Protein 4GT8 (pdb70)

Nearest PDB structures (foldseek):
  4gt8-assembly1_A  TM=1.008E+00  e=1.513E-29  Staphylococcus aureus subsp. aureus Mu50
  3ehg-assembly1_A  TM=8.336E-01  e=9.560E-10  Bacillus subtilis
  5iuj-assembly2_E  TM=8.731E-01  e=3.919E-09  Bacillus subtilis subsp. subtilis str. 168
  3gig-assembly1_B  TM=8.385E-01  e=4.178E-09  Bacillus subtilis
  7ssj-assembly1_A-2  TM=7.455E-01  e=7.397E-10  Bacillus subtilis subsp. subtilis str. 168

Secondary structure (DSSP, 8-state):
----TTS-HHHHHHHHHHHHHTT-SSEEEEEE---PPPHHHHHHHHHHHHHHHHHIIIII--SEEEEEEEE-SSEEEEEEEE-S----HHHHGGG-HHHHHHHHHHHHTT-EEEEEEETTTEEEEEEEEE---

Structure (mmCIF, N/CA/C/O backbone):
data_4GT8
#
_entry.id   4GT8
#
_cell.length_a   31.192
_cell.length_b   47.233
_cell.length_c   89.398
_cell.angle_alpha   90.000
_cell.angle_beta   90.000
_cell.angle_gamma   90.000
#
_symmetry.space_group_name_H-M   'P 21 21 21'
#
loop_
_entity.id
_entity.type
_entity.pdbx_description
1 polymer 'Sensor protein vraS'
2 non-polymer "ADENOSINE-5'-DIPHOSPHATE"
3 non-polymer 'MAGNESIUM ION'
4 water water
#
loop_
_atom_site.group_PDB
_atom_site.id
_atom_site.type_symbol
_atom_site.label_atom_id
_atom_site.label_alt_id
_atom_site.label_comp_id
_atom_site.label_asym_id
_atom_site.label_entity_id
_atom_site.label_seq_id
_atom_site.pdbx_PDB_ins_code
_atom_site.Cartn_x
_atom_site.Cartn_y
_atom_site.Cartn_z
_atom_site.occupancy
_atom_site.B_iso_or_equiv
_atom_site.auth_seq_id
_atom_site.auth_comp_id
_atom_site.auth_asym_id
_atom_site.auth_atom_id
_atom_site.pdbx_PDB_model_num
ATOM 1 N N . GLY A 1 1 ? 24.849 34.210 46.924 1.00 36.99 209 GLY A N 1
ATOM 2 C CA . GLY A 1 1 ? 24.335 33.294 47.925 1.00 39.79 209 GLY A CA 1
ATOM 3 C C . GLY A 1 1 ? 24.838 33.593 49.326 1.00 34.73 209 GLY A C 1
ATOM 4 O O . GLY A 1 1 ? 26.039 33.743 49.554 1.00 32.60 209 GLY A O 1
ATOM 5 N N . ALA A 1 2 ? 23.909 33.675 50.272 1.00 35.41 210 ALA A N 1
ATOM 6 C CA . ALA A 1 2 ? 24.253 33.848 51.674 1.00 31.92 210 ALA A CA 1
ATOM 7 C C . ALA A 1 2 ? 25.059 32.659 52.168 1.00 36.16 210 ALA A C 1
ATOM 8 O O . ALA A 1 2 ? 24.944 31.548 51.637 1.00 30.90 210 ALA A O 1
ATOM 10 N N . MET A 1 3 ? 25.856 32.894 53.203 1.00 36.24 211 MET A N 1
ATOM 11 C CA . MET A 1 3 ? 26.628 31.833 53.832 1.00 38.54 211 MET A CA 1
ATOM 12 C C . MET A 1 3 ? 26.234 31.699 55.301 1.00 33.82 211 MET A C 1
ATOM 13 O O . MET A 1 3 ? 25.942 32.690 55.968 1.00 37.91 211 MET A O 1
ATOM 18 N N . LEU A 1 4 ? 26.201 30.463 55.790 1.00 32.08 212 LEU A N 1
ATOM 19 C CA . LEU A 1 4 ? 25.741 30.180 57.149 1.00 35.35 212 LEU A CA 1
ATOM 20 C C . LEU A 1 4 ? 26.686 30.700 58.224 1.00 40.45 212 LEU A C 1
ATOM 21 O O . LEU A 1 4 ? 26.246 31.219 59.253 1.00 37.48 212 LEU A O 1
ATOM 26 N N . LYS A 1 5 ? 27.982 30.527 57.979 1.00 42.54 213 LYS A N 1
ATOM 27 C CA . LYS A 1 5 ? 29.022 30.804 58.970 1.00 47.84 213 LYS A CA 1
ATOM 28 C C . LYS A 1 5 ? 28.749 30.129 60.316 1.00 41.50 213 LYS A C 1
ATOM 29 O O . LYS A 1 5 ? 28.872 28.912 60.451 1.00 45.70 213 LYS A O 1
ATOM 35 N N . ASP A 1 6 ? 28.359 30.933 61.298 1.00 41.71 214 ASP A N 1
ATOM 36 C CA . ASP A 1 6 ? 28.152 30.465 62.663 1.00 46.30 214 ASP A CA 1
ATOM 37 C C . ASP A 1 6 ? 26.777 29.825 62.896 1.00 43.87 214 ASP A C 1
ATOM 38 O O . ASP A 1 6 ? 26.579 29.112 63.880 1.00 46.24 214 ASP A O 1
ATOM 43 N N . LYS A 1 7 ? 25.835 30.076 61.991 1.00 39.17 215 LYS A N 1
ATOM 44 C CA . LYS A 1 7 ? 24.441 29.686 62.211 1.00 34.76 215 LYS A CA 1
ATOM 45 C C . LYS A 1 7 ? 24.107 28.240 61.860 1.00 29.53 215 LYS A C 1
ATOM 46 O O . LYS A 1 7 ? 24.750 27.620 61.011 1.00 31.18 215 LYS A O 1
ATOM 52 N N . SER A 1 8 ? 23.085 27.715 62.521 1.00 30.88 216 SER A N 1
ATOM 53 C CA . SER A 1 8 ? 22.545 26.419 62.156 1.00 32.21 216 SER A CA 1
ATOM 54 C C . SER A 1 8 ? 21.794 26.562 60.838 1.00 29.07 2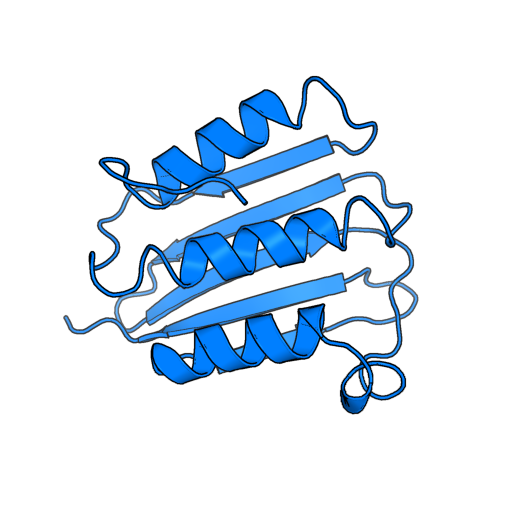16 SER A C 1
ATOM 55 O O . SER A 1 8 ? 21.462 27.668 60.422 1.00 25.39 216 SER A O 1
ATOM 58 N N . LEU A 1 9 ? 21.540 25.440 60.178 1.00 26.23 217 LEU A N 1
ATOM 59 C CA . LEU A 1 9 ? 20.797 25.445 58.928 1.00 24.65 217 LEU A CA 1
ATOM 60 C C . LEU A 1 9 ? 19.441 26.110 59.100 1.00 26.73 217 LEU A C 1
ATOM 61 O O . LEU A 1 9 ? 19.041 26.938 58.280 1.00 22.62 217 LEU A O 1
ATOM 66 N N . GLY A 1 10 ? 18.734 25.733 60.165 1.00 24.99 218 GLY A N 1
ATOM 67 C CA . GLY A 1 10 ? 17.436 26.307 60.461 1.00 22.58 218 GLY A CA 1
ATOM 68 C C . GLY A 1 10 ? 17.493 27.819 60.611 1.00 26.10 218 GLY A C 1
ATOM 69 O O . GLY A 1 10 ? 16.675 28.535 60.032 1.00 26.22 218 GLY A O 1
ATOM 70 N N . GLU A 1 11 ? 18.466 28.309 61.374 1.00 25.50 219 GLU A N 1
ATOM 71 C CA . GLU A 1 11 ? 18.619 29.751 61.575 1.00 25.65 219 GLU A CA 1
ATOM 72 C C . GLU A 1 11 ? 18.941 30.487 60.281 1.00 27.70 219 GLU A C 1
ATOM 73 O O . GLU A 1 11 ? 18.426 31.584 60.038 1.00 25.40 219 GLU A O 1
ATOM 79 N N . GLY A 1 12 ? 19.786 29.888 59.450 1.00 22.28 220 GLY A N 1
ATOM 80 C CA . GLY A 1 12 ? 20.141 30.491 58.176 1.00 24.09 220 GLY A CA 1
ATOM 81 C C . GLY A 1 12 ? 18.932 30.609 57.259 1.00 24.72 220 GLY A C 1
ATOM 82 O O . GLY A 1 12 ? 18.745 31.627 56.585 1.00 23.49 220 GLY A O 1
ATOM 83 N N . ILE A 1 13 ? 18.109 29.565 57.235 1.00 21.59 221 ILE A N 1
ATOM 84 C CA . ILE A 1 13 ? 16.899 29.558 56.424 1.00 18.95 221 ILE A CA 1
ATOM 85 C C . ILE A 1 13 ? 15.914 30.610 56.925 1.00 22.50 221 ILE A C 1
ATOM 86 O O . ILE A 1 13 ? 15.358 31.385 56.143 1.00 21.30 221 ILE A O 1
ATOM 91 N N . LYS A 1 14 ? 15.699 30.644 58.234 1.00 23.85 222 LYS A N 1
ATOM 92 C CA . LYS A 1 14 ? 14.759 31.604 58.801 1.00 24.13 222 LYS A CA 1
ATOM 93 C C . LYS A 1 14 ? 15.193 33.039 58.532 1.00 24.96 222 LYS A C 1
ATOM 94 O O . LYS A 1 14 ? 14.373 33.876 58.171 1.00 26.55 222 LYS A O 1
ATOM 100 N N . ASP A 1 15 ? 16.482 33.316 58.693 1.00 22.96 223 ASP A N 1
ATOM 101 C CA . ASP A 1 15 ? 16.996 34.658 58.437 1.00 21.40 223 ASP A CA 1
ATOM 102 C C . ASP A 1 15 ? 16.846 35.056 56.974 1.00 25.36 223 ASP A C 1
ATOM 103 O O . ASP A 1 15 ? 16.500 36.202 56.667 1.00 24.60 223 ASP A O 1
ATOM 108 N N . LEU A 1 16 ? 17.104 34.114 56.074 1.00 24.50 224 LEU A N 1
ATOM 109 C CA . LEU A 1 16 ? 16.969 34.386 54.652 1.00 22.37 224 LEU A CA 1
ATOM 110 C C . LEU A 1 16 ? 15.521 34.698 54.304 1.00 22.74 224 LEU A C 1
ATOM 111 O O . LEU A 1 16 ? 15.241 35.644 53.576 1.00 25.14 224 LEU A O 1
ATOM 116 N N . VAL A 1 17 ? 14.608 33.899 54.837 1.00 24.12 225 VAL A N 1
ATOM 117 C CA . VAL A 1 17 ? 13.188 34.106 54.594 1.00 23.87 225 VAL A CA 1
ATOM 118 C C . VAL A 1 17 ? 12.732 35.481 55.090 1.00 26.03 225 VAL A C 1
ATOM 119 O O . VAL A 1 17 ? 11.991 36.178 54.399 1.00 23.28 225 VAL A O 1
ATOM 123 N N . ILE A 1 18 ? 13.190 35.874 56.275 1.00 22.89 226 ILE A N 1
ATOM 124 C CA . ILE A 1 18 ? 12.866 37.195 56.825 1.00 24.53 226 ILE A CA 1
ATOM 125 C C . ILE A 1 18 ? 13.204 38.307 55.841 1.00 23.96 226 ILE A C 1
ATOM 126 O O . ILE A 1 18 ? 12.397 39.214 55.611 1.00 24.00 226 ILE A O 1
ATOM 131 N N . ASP A 1 19 ? 14.391 38.226 55.242 1.00 23.38 227 ASP A N 1
ATOM 132 C CA . ASP A 1 19 ? 14.810 39.223 54.271 1.00 22.18 227 ASP A CA 1
ATOM 133 C C . ASP A 1 19 ? 14.009 39.145 52.980 1.00 23.34 227 ASP A C 1
ATOM 134 O O . ASP A 1 19 ? 13.542 40.165 52.474 1.00 23.76 227 ASP A O 1
ATOM 139 N N . LEU A 1 20 ? 13.839 37.937 52.450 1.00 23.49 228 LEU A N 1
ATOM 140 C CA . LEU A 1 20 ? 13.057 37.758 51.225 1.00 23.05 228 LEU A CA 1
ATOM 141 C C . LEU A 1 20 ? 11.622 38.252 51.317 1.00 25.27 228 LEU A C 1
ATOM 142 O O . LEU A 1 20 ? 11.107 38.851 50.367 1.00 23.36 228 LEU A O 1
ATOM 147 N N . GLN A 1 21 ? 10.974 37.997 52.452 1.00 20.60 229 GLN A N 1
ATOM 148 C CA A GLN A 1 21 ? 9.569 38.351 52.674 0.54 22.89 229 GLN A CA 1
ATOM 149 C CA B GLN A 1 21 ? 9.568 38.338 52.576 0.46 22.92 229 GLN A CA 1
ATOM 150 C C . GLN A 1 21 ? 9.302 39.837 52.485 1.00 24.31 229 GLN A C 1
ATOM 151 O O . GLN A 1 21 ? 8.194 40.246 52.133 1.00 26.56 229 GLN A O 1
ATOM 162 N N . LYS A 1 22 ? 10.317 40.649 52.761 1.00 21.96 230 LYS A N 1
ATOM 163 C CA . LYS A 1 22 ? 10.171 42.094 52.647 1.00 23.13 230 LYS A CA 1
ATOM 164 C C . LYS A 1 22 ? 10.145 42.554 51.195 1.00 22.52 230 LYS A C 1
ATOM 165 O O . LYS A 1 22 ? 9.718 43.672 50.904 1.00 25.20 230 LYS A O 1
ATOM 171 N N . LYS A 1 23 ? 10.591 41.698 50.284 1.00 19.99 231 LYS A N 1
ATOM 172 C CA . LYS A 1 23 ? 10.823 42.116 48.908 1.00 19.88 231 LYS A CA 1
ATOM 173 C C . LYS A 1 23 ? 9.981 41.395 47.863 1.00 22.91 231 LYS A C 1
ATOM 174 O O . LYS A 1 23 ? 9.775 41.911 46.768 1.00 27.92 231 LYS A O 1
ATOM 180 N N . VAL A 1 24 ? 9.500 40.195 48.171 1.00 17.50 232 VAL A N 1
ATOM 181 C CA . VAL A 1 24 ? 8.903 39.378 47.119 1.00 19.23 232 VAL A CA 1
ATOM 182 C C . VAL A 1 24 ? 7.387 39.222 47.250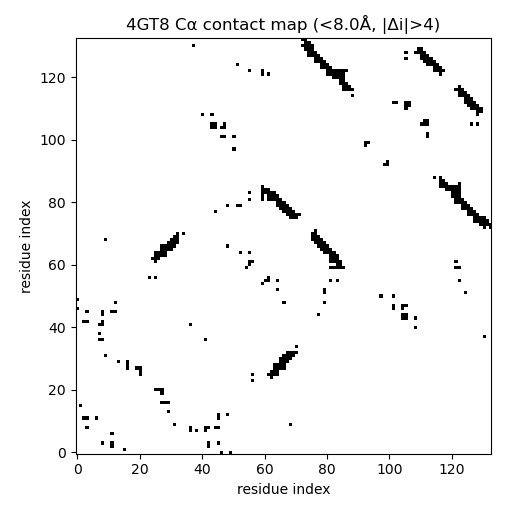 1.00 17.63 232 VAL A C 1
ATOM 183 O O . VAL A 1 24 ? 6.849 39.256 48.361 1.00 19.22 232 VAL A O 1
ATOM 187 N N . PRO A 1 25 ? 6.687 39.061 46.114 1.00 19.96 233 PRO A N 1
ATOM 188 C CA . PRO A 1 25 ? 5.218 38.957 46.107 1.00 20.31 233 PRO A CA 1
ATOM 189 C C . PRO A 1 25 ? 4.673 37.590 46.555 1.00 20.63 233 PRO A C 1
ATOM 190 O O . PRO A 1 25 ? 3.542 37.506 47.018 1.00 23.42 233 PRO A O 1
ATOM 194 N N . MET A 1 26 ? 5.464 36.534 46.435 1.00 22.46 234 MET A N 1
ATOM 195 C CA . MET A 1 26 ? 5.031 35.236 46.919 1.00 21.73 234 MET A CA 1
ATOM 196 C C . MET A 1 26 ? 5.151 35.169 48.432 1.00 24.77 234 MET A C 1
ATOM 197 O O . MET A 1 26 ? 6.046 35.784 49.011 1.00 22.70 234 MET A O 1
ATOM 202 N N . LYS A 1 27 ? 4.245 34.436 49.072 1.00 22.87 235 LYS A N 1
ATOM 203 C CA . LYS A 1 27 ? 4.361 34.166 50.495 1.00 18.48 235 LYS A CA 1
ATOM 204 C C . LYS A 1 27 ? 5.422 33.083 50.650 1.00 20.47 235 LYS A C 1
ATOM 205 O O . LYS A 1 27 ? 5.320 32.030 50.023 1.00 22.24 235 LYS A O 1
ATOM 211 N N . VAL A 1 28 ? 6.439 33.344 51.465 1.00 20.65 236 VAL A N 1
ATOM 212 C CA . VAL A 1 28 ? 7.501 32.376 51.699 1.00 21.38 236 VAL A CA 1
ATOM 213 C C . VAL A 1 28 ? 7.417 31.927 53.145 1.00 24.72 236 VAL A C 1
ATOM 214 O O . VAL A 1 28 ? 7.580 32.737 54.058 1.00 27.92 236 VAL A O 1
ATOM 218 N N . VAL A 1 29 ? 7.155 30.642 53.361 1.00 22.29 237 VAL A N 1
ATOM 219 C CA . VAL A 1 29 ? 6.984 30.145 54.719 1.00 24.72 237 VAL A CA 1
ATOM 220 C C . VAL A 1 29 ? 7.912 28.983 54.998 1.00 24.94 237 VAL A C 1
ATOM 221 O O . VAL A 1 29 ? 8.356 28.302 54.078 1.00 23.29 237 VAL A O 1
ATOM 225 N N . HIS A 1 30 ? 8.213 28.777 56.271 1.00 29.30 238 HIS A N 1
ATOM 226 C CA . HIS A 1 30 ? 9.056 27.660 56.662 1.00 25.05 238 HIS A CA 1
ATOM 227 C C . HIS A 1 30 ? 8.439 26.854 57.792 1.00 28.04 238 HIS A C 1
ATOM 228 O O . HIS A 1 30 ? 7.732 27.378 58.649 1.00 26.95 238 HIS A O 1
ATOM 235 N N . GLU A 1 31 ? 8.695 25.556 57.763 1.00 24.11 239 GLU A N 1
ATOM 236 C CA . GLU A 1 31 ? 8.338 24.678 58.860 1.00 26.30 239 GLU A CA 1
ATOM 237 C C . GLU A 1 31 ? 9.599 23.890 59.200 1.00 25.25 239 GLU A C 1
ATOM 238 O O . GLU A 1 31 ? 9.893 22.864 58.588 1.00 24.65 239 GLU A O 1
ATOM 244 N N . ILE A 1 32 ? 10.356 24.405 60.162 1.00 24.38 240 ILE A N 1
ATOM 245 C CA . ILE A 1 32 ? 11.658 23.850 60.501 1.00 25.36 240 ILE A CA 1
ATOM 246 C C . ILE A 1 32 ? 11.563 23.167 61.844 1.00 30.32 240 ILE A C 1
ATOM 247 O O . ILE A 1 32 ? 11.342 23.825 62.857 1.00 30.08 240 ILE A O 1
ATOM 252 N N . GLN A 1 33 ? 11.726 21.851 61.853 1.00 26.56 241 GLN A N 1
ATOM 253 C CA . GLN A 1 33 ? 11.703 21.104 63.098 1.00 32.14 241 GLN A CA 1
ATOM 254 C C . GLN A 1 33 ? 12.971 21.386 63.888 1.00 32.14 241 GLN A C 1
ATOM 255 O O . GLN A 1 33 ? 14.043 21.576 63.315 1.00 32.43 241 GLN A O 1
ATOM 261 N N . ASP A 1 34 ? 12.843 21.422 65.208 1.00 37.04 242 ASP A N 1
ATOM 262 C CA . ASP A 1 34 ? 13.965 21.760 66.064 1.00 39.68 242 ASP A CA 1
ATOM 263 C C . ASP A 1 34 ? 14.801 20.521 66.352 1.00 39.21 242 ASP A C 1
ATOM 264 O O . ASP A 1 34 ? 14.469 19.726 67.229 1.00 40.11 242 ASP A O 1
ATOM 269 N N . PHE A 1 35 ? 15.874 20.353 65.589 1.00 37.55 243 PHE A N 1
ATOM 270 C CA . PHE A 1 35 ? 16.798 19.247 65.804 1.00 33.15 243 PHE A CA 1
ATOM 271 C C . PHE A 1 35 ? 18.163 19.609 65.255 1.00 37.84 243 PHE A C 1
ATOM 272 O O . PHE A 1 35 ? 18.291 20.507 64.421 1.00 35.23 243 PHE A O 1
ATOM 280 N N . LYS A 1 36 ? 19.189 18.920 65.738 1.00 36.64 244 LYS A N 1
ATOM 281 C CA . LYS A 1 36 ? 20.549 19.215 65.319 1.00 33.19 244 LYS A CA 1
ATOM 282 C C . LYS A 1 36 ? 20.877 18.563 63.980 1.00 35.12 244 LYS A C 1
ATOM 283 O O . LYS A 1 36 ? 20.846 17.339 63.844 1.00 32.62 244 LYS A O 1
ATOM 289 N N . VAL A 1 37 ? 21.172 19.396 62.989 1.00 31.34 245 VAL A N 1
ATOM 290 C CA . VAL A 1 37 ? 21.614 18.924 61.689 1.00 29.64 245 VAL A CA 1
ATOM 291 C C . VAL A 1 37 ? 23.132 18.801 61.764 1.00 29.85 245 VAL A C 1
ATOM 292 O O . VAL A 1 37 ? 23.799 19.708 62.260 1.00 32.50 245 VAL A O 1
ATOM 296 N N . PRO A 1 38 ? 23.689 17.671 61.300 1.00 31.92 246 PRO A N 1
ATOM 297 C CA . PRO A 1 38 ? 25.146 17.508 61.360 1.00 32.32 246 PRO A CA 1
ATOM 298 C C . PRO A 1 38 ? 25.856 18.648 60.636 1.00 32.30 246 PRO A C 1
ATOM 299 O O . PRO A 1 38 ? 25.460 19.010 59.528 1.00 28.01 246 PRO A O 1
ATOM 303 N N . LYS A 1 39 ? 26.881 19.211 61.268 1.00 30.83 247 LYS A N 1
ATOM 304 C CA . LYS A 1 39 ? 27.567 20.386 60.734 1.00 33.35 247 LYS A CA 1
ATOM 305 C C . LYS A 1 39 ? 28.089 20.150 59.318 1.00 31.10 247 LYS A C 1
ATOM 306 O O . LYS A 1 39 ? 28.099 21.063 58.489 1.00 34.36 247 LYS A O 1
ATOM 312 N N . GLY A 1 40 ? 28.506 18.917 59.049 1.00 30.56 248 GLY A N 1
ATOM 313 C CA . GLY A 1 40 ? 29.093 18.551 57.774 1.00 26.40 248 GLY A CA 1
ATOM 314 C C . GLY A 1 40 ? 28.194 18.678 56.554 1.00 28.63 248 GLY A C 1
ATOM 315 O O . GLY A 1 40 ? 28.688 18.759 55.430 1.00 33.03 248 GLY A O 1
ATOM 316 N N . ILE A 1 41 ? 26.882 18.685 56.757 1.00 27.99 249 ILE A N 1
ATOM 317 C CA . ILE A 1 41 ? 25.963 18.725 55.619 1.00 24.50 249 ILE A CA 1
ATOM 318 C C . ILE A 1 41 ? 25.149 20.015 55.545 1.00 24.88 249 ILE A C 1
ATOM 319 O O . ILE A 1 41 ? 24.413 20.231 54.586 1.00 23.14 249 ILE A O 1
ATOM 324 N N . GLU A 1 42 ? 25.293 20.867 56.553 1.00 21.54 250 GLU A N 1
ATOM 325 C CA . GLU A 1 42 ? 24.496 22.093 56.629 1.00 21.88 250 GLU A CA 1
ATOM 326 C C . GLU A 1 42 ? 24.678 23.042 55.447 1.00 23.25 250 GLU A C 1
ATOM 327 O O . GLU A 1 42 ? 23.691 23.519 54.888 1.00 22.81 250 GLU A O 1
ATOM 333 N N . ASP A 1 43 ? 25.922 23.312 55.065 1.00 22.16 251 ASP A N 1
ATOM 334 C CA A ASP A 1 43 ? 26.184 24.227 53.960 0.46 25.29 251 ASP A CA 1
ATOM 335 C CA B ASP A 1 43 ? 26.207 24.218 53.954 0.54 25.30 251 ASP A CA 1
ATOM 336 C C . ASP A 1 43 ? 25.597 23.723 52.645 1.00 23.12 251 ASP A C 1
ATOM 337 O O . ASP A 1 43 ? 25.036 24.501 51.881 1.00 21.10 251 ASP A O 1
ATOM 346 N N . HIS A 1 44 ? 25.722 22.423 52.384 1.00 21.61 252 HIS A N 1
ATOM 347 C CA . HIS A 1 44 ? 25.167 21.845 51.167 1.00 20.54 252 HIS A CA 1
ATOM 348 C C . HIS A 1 44 ? 23.652 22.016 51.135 1.00 18.75 252 HIS A C 1
ATOM 349 O O . HIS A 1 44 ? 23.084 22.428 50.129 1.00 19.50 252 HIS A O 1
ATOM 356 N N . LEU A 1 45 ? 22.993 21.704 52.242 1.00 18.67 253 LEU A N 1
ATOM 357 C CA . LEU A 1 45 ? 21.540 21.828 52.300 1.00 18.25 253 LEU A CA 1
ATOM 358 C C . LEU A 1 45 ? 21.096 23.284 52.150 1.00 18.06 253 LEU A C 1
ATOM 359 O O . LEU A 1 45 ? 20.047 23.553 51.573 1.00 18.42 253 LEU A O 1
ATOM 364 N N . PHE A 1 46 ? 21.885 24.218 52.676 1.00 18.95 254 PHE A N 1
ATOM 365 C CA . PHE A 1 46 ? 21.565 25.639 52.544 1.00 18.96 254 PHE A CA 1
ATOM 366 C C . PHE A 1 46 ? 21.709 26.082 51.084 1.00 19.22 254 PHE A C 1
ATOM 367 O O . PHE A 1 46 ? 20.883 26.838 50.581 1.00 19.44 254 PHE A O 1
ATOM 375 N N . ARG A 1 47 ? 22.727 25.585 50.388 1.00 18.29 255 ARG A N 1
ATOM 376 C CA . ARG A 1 47 ? 22.904 25.916 48.971 1.00 18.43 255 ARG A CA 1
ATOM 377 C C . ARG A 1 47 ? 21.757 25.360 48.123 1.00 18.14 255 ARG A C 1
ATOM 378 O O . ARG A 1 47 ? 21.275 26.021 47.205 1.00 20.52 255 ARG A O 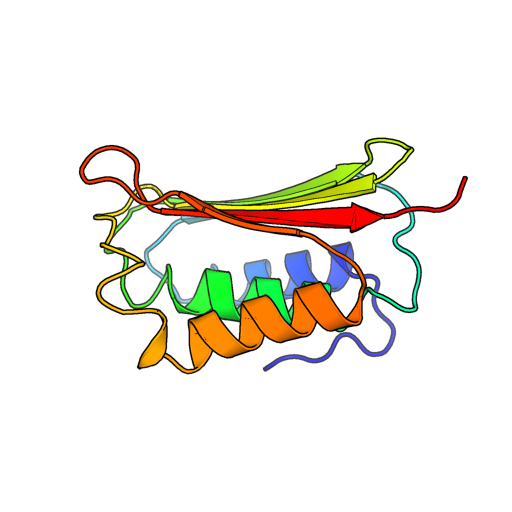1
ATOM 386 N N . ILE A 1 48 ? 21.309 24.143 48.434 1.00 19.72 256 ILE A N 1
ATOM 387 C CA . ILE A 1 48 ? 20.144 23.588 47.751 1.00 19.37 256 ILE A CA 1
ATOM 388 C C . ILE A 1 48 ? 18.895 24.434 48.000 1.00 18.78 256 ILE A C 1
ATOM 389 O O . ILE A 1 48 ? 18.162 24.759 47.076 1.00 19.35 256 ILE A O 1
ATOM 394 N N . THR A 1 49 ? 18.684 24.814 49.256 1.00 19.42 257 THR A N 1
ATOM 395 C CA . THR A 1 49 ? 17.507 25.580 49.639 1.00 18.82 257 THR A CA 1
ATOM 396 C C . THR A 1 49 ? 17.463 26.924 48.913 1.00 18.02 257 THR A C 1
ATOM 397 O O . THR A 1 49 ? 16.407 27.333 48.415 1.00 19.84 257 THR A O 1
ATOM 401 N N . GLN A 1 50 ? 18.613 27.586 48.822 1.00 20.24 258 GLN A N 1
ATOM 402 C CA . GLN A 1 50 ? 18.668 28.893 48.170 1.00 17.62 258 GLN A CA 1
ATOM 403 C C . GLN A 1 50 ? 18.339 28.796 46.686 1.00 18.03 258 GLN A C 1
ATOM 404 O O . GLN A 1 50 ? 17.629 29.645 46.143 1.00 19.74 258 GLN A O 1
ATOM 410 N N . GLU A 1 51 ? 18.836 27.751 46.028 1.00 18.64 259 GLU A N 1
ATOM 411 C CA . GLU A 1 51 ? 18.533 27.585 44.613 1.00 18.71 259 GLU A CA 1
ATOM 412 C C . GLU A 1 51 ? 17.053 27.243 44.380 1.00 18.32 259 GLU A C 1
ATOM 413 O O . GLU A 1 51 ? 16.409 27.787 43.478 1.00 18.12 259 GLU A O 1
ATOM 419 N N . ALA A 1 52 ? 16.517 26.353 45.204 1.00 18.89 260 ALA A N 1
ATOM 420 C CA . ALA A 1 52 ? 15.127 25.969 45.090 1.00 17.28 260 ALA A CA 1
ATOM 421 C C . ALA A 1 52 ? 14.216 27.178 45.288 1.00 16.56 260 ALA A C 1
ATOM 422 O O . ALA A 1 52 ? 13.260 27.388 44.531 1.00 17.97 260 ALA A O 1
ATOM 424 N N . ILE A 1 53 ? 14.534 28.004 46.284 1.00 17.55 261 ILE A N 1
ATOM 425 C CA . ILE A 1 53 ? 13.746 29.211 46.518 1.00 18.25 261 ILE A CA 1
ATOM 426 C C . ILE A 1 53 ? 13.878 30.180 45.340 1.00 17.73 261 ILE A C 1
ATOM 427 O O . ILE A 1 53 ? 12.873 30.711 44.846 1.00 18.49 261 ILE A O 1
ATOM 432 N N . SER A 1 54 ? 15.113 30.388 44.885 1.00 18.74 262 SER A N 1
ATOM 433 C CA . SER A 1 54 ? 15.375 31.270 43.751 1.00 18.91 262 SER A CA 1
ATOM 434 C C . SER A 1 54 ? 14.552 30.888 42.526 1.00 21.00 262 SER A C 1
ATOM 435 O O . SER A 1 54 ? 13.958 31.742 41.865 1.00 18.07 262 SER A O 1
ATOM 438 N N . ASN A 1 55 ? 14.517 29.598 42.222 1.00 20.02 263 ASN A N 1
ATOM 439 C CA . ASN A 1 55 ? 13.777 29.133 41.064 1.00 18.21 263 ASN A CA 1
ATOM 440 C C . ASN A 1 55 ? 12.277 29.321 41.225 1.00 19.20 263 ASN A C 1
ATOM 441 O O . ASN A 1 55 ? 11.583 29.675 40.273 1.00 19.61 263 ASN A O 1
ATOM 446 N N . THR A 1 56 ? 11.764 29.063 42.421 1.00 17.37 264 THR A N 1
ATOM 447 C CA A THR A 1 56 ? 10.352 29.276 42.679 0.80 17.03 264 THR A CA 1
ATOM 448 C CA B THR A 1 56 ? 10.342 29.290 42.688 0.20 17.11 264 THR A CA 1
ATOM 449 C C . THR A 1 56 ? 9.968 30.754 42.477 1.00 17.74 264 THR A C 1
ATOM 450 O O . THR A 1 56 ? 8.986 31.058 41.799 1.00 18.36 264 THR A O 1
ATOM 457 N N . LEU A 1 57 ? 10.758 31.660 43.051 1.00 15.89 265 LEU A N 1
ATOM 458 C CA . LEU A 1 57 ? 10.463 33.096 42.974 1.00 19.22 265 LEU A CA 1
ATOM 459 C C . LEU A 1 57 ? 10.524 33.603 41.541 1.00 20.05 265 LEU A C 1
ATOM 460 O O . LEU A 1 57 ? 9.681 34.395 41.126 1.00 24.33 265 LEU A O 1
ATOM 465 N N . ARG A 1 58 ? 11.506 33.132 40.779 1.00 20.10 266 ARG A N 1
ATOM 466 C CA . ARG A 1 58 ? 11.670 33.605 39.409 1.00 22.09 266 ARG A CA 1
ATOM 467 C C . ARG A 1 58 ? 10.744 32.949 38.396 1.00 23.95 266 ARG A C 1
ATOM 468 O O . ARG A 1 58 ? 10.279 33.613 37.468 1.00 24.87 266 ARG A O 1
ATOM 476 N N . HIS A 1 59 ? 10.484 31.649 38.566 1.00 18.87 267 HIS A N 1
ATOM 477 C CA . HIS A 1 59 ? 9.895 30.843 37.499 1.00 21.52 267 HIS A CA 1
ATOM 478 C C . HIS A 1 59 ? 8.458 30.344 37.729 1.00 20.89 267 HIS A C 1
ATOM 479 O O . HIS A 1 59 ? 7.763 30.030 36.768 1.00 23.58 267 HIS A O 1
ATOM 486 N N . SER A 1 60 ? 8.029 30.225 38.981 1.00 17.17 268 SER A N 1
ATOM 487 C CA . SER A 1 60 ? 6.772 29.512 39.254 1.00 20.46 268 SER A CA 1
ATOM 488 C C . SER A 1 60 ? 5.509 30.320 38.995 1.00 23.67 268 SER A C 1
ATOM 489 O O . SER A 1 60 ? 4.479 29.749 38.644 1.00 21.87 268 SER A O 1
ATOM 492 N N . ASN A 1 61 ? 5.586 31.639 39.172 1.00 22.39 269 ASN A N 1
ATOM 493 C CA . ASN A 1 61 ? 4.386 32.485 39.176 1.00 24.81 269 ASN A CA 1
ATOM 494 C C . ASN A 1 61 ? 3.328 32.003 40.167 1.00 23.23 269 ASN A C 1
ATOM 495 O O . ASN A 1 61 ? 2.131 32.231 39.975 1.00 24.43 269 ASN A O 1
ATOM 500 N N . GLY A 1 62 ? 3.768 31.329 41.225 1.00 22.21 270 GLY A N 1
ATOM 501 C CA . GLY A 1 62 ? 2.867 30.866 42.261 1.00 21.55 270 GLY A CA 1
ATOM 502 C C . GLY A 1 62 ? 2.583 31.930 43.304 1.00 21.78 270 GLY A C 1
ATOM 503 O O . GLY A 1 62 ? 3.058 33.061 43.194 1.00 27.27 270 GLY A O 1
ATOM 504 N N . THR A 1 63 ? 1.803 31.571 44.318 1.00 18.85 271 THR A N 1
ATOM 505 C CA . THR A 1 63 ? 1.485 32.501 45.394 1.00 20.55 271 THR A CA 1
ATOM 506 C C . THR A 1 63 ? 2.127 32.092 46.709 1.00 21.86 271 THR A C 1
ATOM 507 O O . THR A 1 63 ? 2.179 32.895 47.646 1.00 21.96 271 THR A O 1
ATOM 511 N N . LYS A 1 64 ? 2.609 30.854 46.794 1.00 21.08 272 LYS A N 1
ATOM 512 C CA . LYS A 1 64 ? 3.187 30.385 48.044 1.00 19.21 272 LYS A CA 1
ATOM 513 C C . LYS A 1 64 ? 4.275 29.349 47.855 1.00 19.37 272 LYS A C 1
ATOM 514 O O . LYS A 1 64 ? 4.136 28.430 47.059 1.00 22.69 272 LYS A O 1
ATOM 520 N N . VAL A 1 65 ? 5.364 29.516 48.593 1.00 18.94 273 VAL A N 1
ATOM 521 C CA . VAL A 1 65 ? 6.378 28.471 48.660 1.00 18.05 273 VAL A CA 1
ATOM 522 C C . VAL A 1 65 ? 6.645 28.119 50.121 1.00 20.05 273 VAL A C 1
ATOM 523 O O . VAL A 1 65 ? 6.717 29.000 50.980 1.00 18.88 273 VAL A O 1
ATOM 527 N N . THR A 1 66 ? 6.770 26.824 50.396 1.00 19.46 274 THR A N 1
ATOM 528 C CA . THR A 1 66 ? 7.024 26.348 51.747 1.00 18.77 274 THR A CA 1
ATOM 529 C C . THR A 1 66 ? 8.354 25.584 51.789 1.00 21.21 274 THR A C 1
ATOM 530 O O . THR A 1 66 ? 8.620 24.752 50.924 1.00 22.80 274 THR A O 1
ATOM 534 N N . VAL A 1 67 ? 9.183 25.885 52.782 1.00 19.02 275 VAL A N 1
ATOM 535 C CA . VAL A 1 67 ? 10.421 25.146 53.027 1.00 21.47 275 VAL A CA 1
ATOM 536 C C . VAL A 1 67 ? 10.236 24.356 54.307 1.00 23.01 275 VAL A C 1
ATOM 537 O O . VAL A 1 67 ? 9.953 24.929 55.363 1.00 23.23 275 VAL A O 1
ATOM 541 N N . GLU A 1 68 ? 10.375 23.037 54.211 1.00 18.86 276 GLU A N 1
ATOM 542 C CA . GLU A 1 68 ? 10.200 22.170 55.365 1.00 22.13 276 GLU A CA 1
ATOM 543 C C . GLU A 1 68 ? 11.499 21.449 55.659 1.00 22.02 276 GLU A C 1
ATOM 544 O O . GLU A 1 68 ? 12.204 21.041 54.740 1.00 21.21 276 GLU A O 1
ATOM 550 N N . LEU A 1 69 ? 11.819 21.302 56.939 1.00 21.43 277 LEU A N 1
ATOM 551 C CA . LEU A 1 69 ? 12.999 20.544 57.347 1.00 24.51 277 LEU A CA 1
ATOM 552 C C . LEU A 1 69 ? 12.608 19.649 58.516 1.00 26.88 277 LEU A C 1
ATOM 553 O O . LEU A 1 69 ? 12.323 20.148 59.605 1.00 26.83 277 LEU A O 1
ATOM 558 N N . PHE A 1 70 ? 12.594 18.334 58.276 1.00 25.89 278 PHE A N 1
ATOM 559 C CA . PHE A 1 70 ? 12.056 17.337 59.208 1.00 26.48 278 PHE A CA 1
ATOM 560 C C . PHE A 1 70 ? 13.087 16.279 59.562 1.00 27.64 278 PHE A C 1
ATOM 561 O O . PHE A 1 70 ? 13.876 15.871 58.720 1.00 24.55 278 PHE A O 1
ATOM 569 N N . ASN A 1 71 ? 13.032 15.803 60.799 1.00 23.80 279 ASN A N 1
ATOM 570 C CA . ASN A 1 71 ? 13.895 14.722 61.256 1.00 30.54 279 ASN A CA 1
ATOM 571 C C . ASN A 1 71 ? 13.146 13.391 61.255 1.00 31.84 279 ASN A C 1
ATOM 572 O O . ASN A 1 71 ? 12.120 13.250 61.916 1.00 31.82 279 ASN A O 1
ATOM 577 N N . LYS A 1 72 ? 13.649 12.417 60.501 1.00 30.60 280 LYS A N 1
ATOM 578 C CA . LYS A 1 72 ? 13.066 11.076 60.510 1.00 39.53 280 LYS A CA 1
ATOM 579 C C . LYS A 1 72 ? 14.046 10.015 60.990 1.00 38.74 280 LYS A C 1
ATOM 580 O O . LYS A 1 72 ? 14.047 8.899 60.472 1.00 40.84 280 LYS A O 1
ATOM 586 N N . ASP A 1 73 ? 14.878 10.374 61.967 1.00 39.93 281 ASP A N 1
ATOM 587 C CA . ASP A 1 73 ? 15.776 9.427 62.643 1.00 43.35 281 ASP A CA 1
ATOM 588 C C . ASP A 1 73 ? 16.916 8.890 61.775 1.00 35.37 281 ASP A C 1
ATOM 589 O O . ASP A 1 73 ? 18.081 9.198 62.016 1.00 39.96 281 ASP A O 1
ATOM 594 N N . ASP A 1 74 ? 16.572 8.074 60.782 1.00 33.14 282 ASP A N 1
ATOM 595 C CA . ASP A 1 74 ? 17.556 7.508 59.862 1.00 36.65 282 ASP A CA 1
ATOM 596 C C . ASP A 1 74 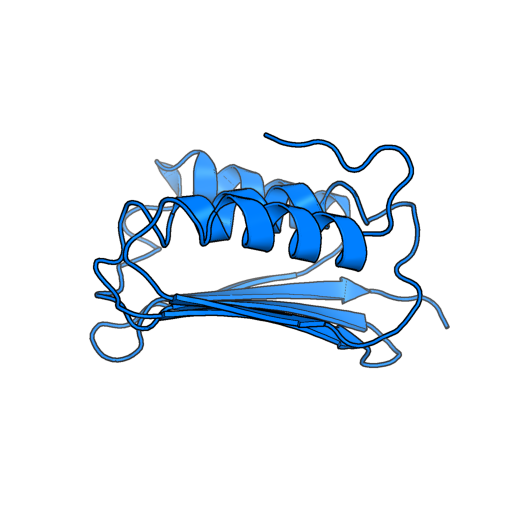? 17.949 8.508 58.778 1.00 32.15 282 ASP A C 1
ATOM 597 O O . ASP A 1 74 ? 18.947 8.326 58.079 1.00 28.66 282 ASP A O 1
ATOM 602 N N . TYR A 1 75 ? 17.149 9.559 58.631 1.00 29.30 283 TYR A N 1
ATOM 603 C CA . TYR A 1 75 ? 17.421 10.586 57.633 1.00 28.03 283 TYR A CA 1
ATOM 604 C C . TYR A 1 75 ? 16.703 11.886 57.981 1.00 26.19 283 TYR A C 1
ATOM 605 O O . TYR A 1 75 ? 15.778 11.899 58.792 1.00 27.65 283 TYR A O 1
ATOM 614 N N . LEU A 1 76 ? 17.145 12.987 57.382 1.00 20.84 284 LEU A N 1
ATOM 615 C CA . LEU A 1 76 ? 16.377 14.217 57.446 1.00 21.59 284 LEU A CA 1
ATOM 616 C C . LEU A 1 76 ? 15.748 14.439 56.091 1.00 22.25 284 LEU A C 1
ATOM 617 O O . LEU A 1 76 ? 16.244 13.943 55.076 1.00 20.69 284 LEU A O 1
ATOM 622 N N . LEU A 1 77 ? 14.654 15.186 56.076 1.00 19.95 285 LEU A N 1
ATOM 623 C CA . LEU A 1 77 ? 13.987 15.508 54.835 1.00 19.46 285 LEU A CA 1
ATOM 624 C C . LEU A 1 77 ? 13.965 17.023 54.698 1.00 22.70 285 LEU A C 1
ATOM 625 O O . LEU A 1 77 ? 13.536 17.744 55.617 1.00 21.81 285 LEU A O 1
ATOM 630 N N . LEU A 1 78 ? 14.447 17.496 53.556 1.00 17.93 286 LEU A N 1
ATOM 631 C CA . LEU A 1 78 ? 14.334 18.900 53.174 1.00 17.38 286 LEU A CA 1
ATOM 632 C C . LEU A 1 78 ? 13.376 18.982 51.995 1.00 20.91 286 LEU A C 1
ATOM 633 O O . LEU A 1 78 ? 13.587 18.334 50.970 1.00 18.49 286 LEU A O 1
ATOM 638 N N . ARG A 1 79 ? 12.306 19.756 52.134 1.00 21.13 287 ARG A N 1
ATOM 639 C CA . ARG A 1 79 ? 11.345 19.876 51.049 1.00 20.02 287 ARG A CA 1
ATOM 640 C C . ARG A 1 79 ? 11.101 21.354 50.728 1.00 22.21 287 ARG A C 1
ATOM 641 O O . ARG A 1 79 ? 10.919 22.163 51.629 1.00 20.97 287 ARG A O 1
ATOM 649 N N . ILE A 1 80 ? 11.143 21.700 49.446 1.00 17.59 288 ILE A N 1
ATOM 650 C CA . ILE A 1 80 ? 10.777 23.045 48.996 1.00 16.43 288 ILE A CA 1
ATOM 651 C C . ILE A 1 80 ? 9.669 22.879 47.970 1.00 19.15 288 ILE A C 1
ATOM 652 O O . ILE A 1 80 ? 9.881 22.308 46.903 1.00 19.92 288 ILE A O 1
ATOM 657 N N . GLN A 1 81 ? 8.489 23.400 48.292 1.00 21.59 289 GLN A N 1
ATOM 658 C CA . GLN A 1 81 ? 7.293 23.129 47.513 1.00 19.09 289 GLN A CA 1
ATOM 659 C C . GLN A 1 81 ? 6.609 24.428 47.156 1.00 22.14 289 GLN A C 1
ATOM 660 O O . GLN A 1 81 ? 6.343 25.237 48.034 1.00 25.22 289 GLN A O 1
ATOM 666 N N . ASP A 1 82 ? 6.325 24.625 45.873 1.00 18.02 290 ASP A N 1
ATOM 667 C CA . ASP A 1 82 ? 5.548 25.790 45.465 1.00 16.31 290 ASP A CA 1
ATOM 668 C C . ASP A 1 82 ? 4.218 25.394 44.831 1.00 20.17 290 ASP A C 1
ATOM 669 O O . ASP A 1 82 ? 4.035 24.246 44.428 1.00 19.61 290 ASP A O 1
ATOM 674 N N . ASN A 1 83 ? 3.293 26.348 44.758 1.00 20.84 291 ASN A N 1
ATOM 675 C CA . ASN A 1 83 ? 2.003 26.104 44.123 1.00 20.45 291 ASN A CA 1
ATOM 676 C C . ASN A 1 83 ? 1.877 26.768 42.759 1.00 18.84 291 ASN A C 1
ATOM 677 O O . ASN A 1 83 ? 0.776 27.152 42.342 1.00 21.62 291 ASN A O 1
ATOM 682 N N . GLY A 1 84 ? 2.999 26.898 42.065 1.00 18.81 292 GLY A N 1
ATOM 683 C CA . GLY A 1 84 ? 3.022 27.557 40.775 1.00 20.12 292 GLY A CA 1
ATOM 684 C C . GLY A 1 84 ? 2.761 26.639 39.590 1.00 21.63 292 GLY A C 1
ATOM 685 O O . GLY A 1 84 ? 2.121 25.592 39.714 1.00 21.38 292 GLY A O 1
ATOM 686 N N . LYS A 1 85 ? 3.294 27.034 38.437 1.00 20.67 293 LYS A N 1
ATOM 687 C CA . LYS A 1 85 ? 2.876 26.494 37.145 1.00 21.39 293 LYS A CA 1
ATOM 688 C C . LYS A 1 85 ? 3.476 25.129 36.805 1.00 24.58 293 LYS A C 1
ATOM 689 O O . LYS A 1 85 ? 2.977 24.429 35.925 1.00 24.43 293 LYS A O 1
ATOM 695 N N . GLY A 1 86 ? 4.550 24.763 37.491 1.00 21.80 294 GLY A N 1
ATOM 696 C CA . GLY A 1 86 ? 5.232 23.511 37.204 1.00 23.04 294 GLY A CA 1
ATOM 697 C C . GLY A 1 86 ? 6.039 23.586 35.923 1.00 24.52 294 GLY A C 1
ATOM 698 O O . GLY A 1 86 ? 5.944 24.557 35.167 1.00 27.35 294 GLY A O 1
ATOM 699 N N . PHE A 1 87 ? 6.851 22.561 35.688 1.00 19.69 295 PHE A N 1
ATOM 700 C CA . PHE A 1 87 ? 7.646 22.459 34.468 1.00 21.31 295 PHE A CA 1
ATOM 701 C C . PHE A 1 87 ? 8.014 21.007 34.217 1.00 23.61 295 PHE A C 1
ATOM 702 O O . PHE A 1 87 ? 7.827 20.150 35.086 1.00 23.15 295 PHE A O 1
ATOM 710 N N . ASN A 1 88 ? 8.528 20.729 33.026 1.00 20.96 296 ASN A N 1
ATOM 711 C CA . ASN A 1 88 ? 8.995 19.381 32.716 1.00 20.99 296 ASN A CA 1
ATOM 712 C C . ASN A 1 88 ? 10.492 19.271 32.967 1.00 24.14 296 ASN A C 1
ATOM 713 O O . ASN A 1 88 ? 11.298 19.859 32.245 1.00 25.63 296 ASN A O 1
ATOM 718 N N . VAL A 1 89 ? 10.852 18.527 34.007 1.00 20.11 297 VAL A N 1
ATOM 719 C CA . VAL A 1 89 ? 12.236 18.402 34.445 1.00 21.90 297 VAL A CA 1
ATOM 720 C C . VAL A 1 89 ? 13.133 17.809 33.364 1.00 28.47 297 VAL A C 1
ATOM 721 O O . VAL A 1 89 ? 14.241 18.291 33.138 1.00 31.09 297 VAL A O 1
ATOM 725 N N . ASP A 1 90 ? 12.646 16.767 32.701 1.00 26.78 298 ASP A N 1
ATOM 726 C CA . ASP A 1 90 ? 13.375 16.112 31.618 1.00 28.65 298 ASP A CA 1
ATOM 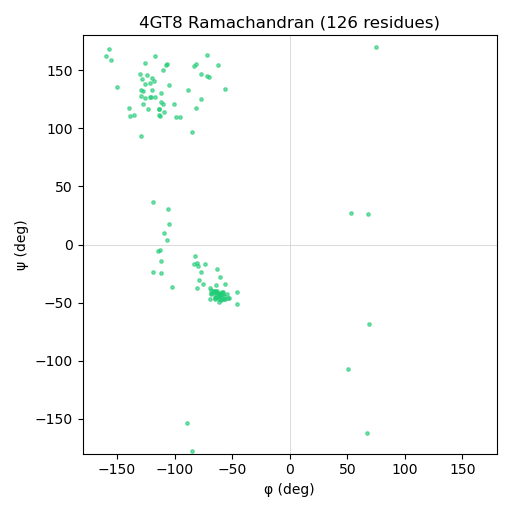727 C C . ASP A 1 90 ? 13.790 17.091 30.519 1.00 27.94 298 ASP A C 1
ATOM 728 O O . ASP A 1 90 ? 14.911 17.031 30.014 1.00 31.73 298 ASP A O 1
ATOM 733 N N . GLU A 1 91 ? 12.879 17.983 30.154 1.00 29.40 299 GLU A N 1
ATOM 734 C CA A GLU A 1 91 ? 13.158 18.957 29.107 0.43 32.46 299 GLU A CA 1
ATOM 735 C CA B GLU A 1 91 ? 13.116 18.995 29.128 0.57 32.44 299 GLU A CA 1
ATOM 736 C C . GLU A 1 91 ? 14.240 19.961 29.519 1.00 36.25 299 GLU A C 1
ATOM 737 O O . GLU A 1 91 ? 14.962 20.484 28.665 1.00 37.72 299 GLU A O 1
ATOM 748 N N . LYS A 1 92 ? 14.381 20.204 30.820 1.00 31.51 300 LYS A N 1
ATOM 749 C CA . LYS A 1 92 ? 15.324 21.214 31.312 1.00 34.17 300 LYS A CA 1
ATOM 750 C C . LYS A 1 92 ? 16.625 20.645 31.884 1.00 42.12 300 LYS A C 1
ATOM 751 O O . LYS A 1 92 ? 17.692 21.240 31.718 1.00 38.69 300 LYS A O 1
ATOM 757 N N . LEU A 1 93 ? 16.519 19.499 32.553 1.00 37.71 301 LEU A N 1
ATOM 758 C CA . LEU A 1 93 ? 17.547 18.996 33.474 1.00 40.31 301 LEU A CA 1
ATOM 759 C C . LEU A 1 93 ? 18.993 19.048 32.982 1.00 45.30 301 LEU A C 1
ATOM 760 O O . LEU A 1 93 ? 19.873 19.564 33.677 1.00 47.33 301 LEU A O 1
ATOM 765 N N . GLU A 1 94 ? 19.244 18.517 31.793 1.00 45.71 302 GLU A N 1
ATOM 766 C CA . GLU A 1 94 ? 20.621 18.382 31.336 1.00 46.10 302 GLU A CA 1
ATOM 767 C C . GLU A 1 94 ? 21.208 19.659 30.733 1.00 44.88 302 GLU A C 1
ATOM 768 O O . GLU A 1 94 ? 22.412 19.738 30.490 1.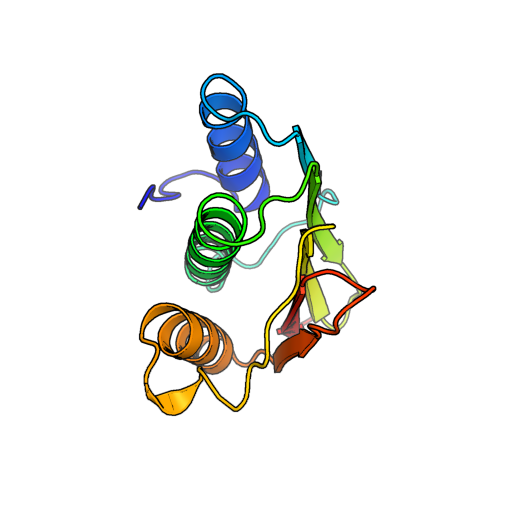00 50.09 302 GLU A O 1
ATOM 774 N N . GLN A 1 95 ? 20.366 20.662 30.510 1.00 41.41 303 GLN A N 1
ATOM 775 C CA . GLN A 1 95 ? 20.841 21.948 30.010 1.00 42.16 303 GLN A CA 1
ATOM 776 C C . GLN A 1 95 ? 20.823 23.009 31.115 1.00 43.98 303 GLN A C 1
ATOM 777 O O . GLN A 1 95 ? 21.135 24.174 30.876 1.00 43.64 303 GLN A O 1
ATOM 783 N N . SER A 1 96 ? 20.475 22.589 32.329 1.00 39.83 304 SER A N 1
ATOM 784 C CA . SER A 1 96 ? 20.164 23.519 33.416 1.00 32.36 304 SER A CA 1
ATOM 785 C C . SER A 1 96 ? 21.172 23.468 34.562 1.00 34.91 304 SER A C 1
ATOM 786 O O . SER A 1 96 ? 21.288 22.457 35.253 1.00 30.91 304 SER A O 1
ATOM 789 N N . TYR A 1 97 ? 21.878 24.567 34.795 1.00 23.52 305 TYR A N 1
ATOM 790 C CA . TYR A 1 97 ? 22.952 24.533 35.784 1.00 24.34 305 TYR A CA 1
ATOM 791 C C . TYR A 1 97 ? 22.441 24.545 37.220 1.00 21.22 305 TYR A C 1
ATOM 792 O O . TYR A 1 97 ? 23.055 23.941 38.100 1.00 21.56 305 TYR A O 1
ATOM 801 N N . GLY A 1 98 ? 21.331 25.243 37.454 1.00 20.02 306 GLY A N 1
ATOM 802 C CA . GLY A 1 98 ? 20.720 25.271 38.773 1.00 19.97 306 GLY A CA 1
ATOM 803 C C . GLY A 1 98 ? 20.283 23.893 39.246 1.00 19.23 306 GLY A C 1
ATOM 804 O O . GLY A 1 98 ? 20.604 23.472 40.361 1.00 20.31 306 GLY A O 1
ATOM 805 N N . LEU A 1 99 ? 19.558 23.172 38.398 1.00 22.17 307 LEU A N 1
ATOM 806 C CA . LEU A 1 99 ? 19.092 21.842 38.767 1.00 20.64 307 LEU A CA 1
ATOM 807 C C . LEU A 1 99 ? 20.278 20.898 38.942 1.00 21.23 307 LEU A C 1
ATOM 808 O O . LEU A 1 99 ? 20.345 20.139 39.917 1.00 20.62 307 LEU A O 1
ATOM 813 N N . LYS A 1 100 ? 21.212 20.948 37.995 1.00 19.93 308 LYS A N 1
ATOM 814 C CA . LYS A 1 100 ? 22.409 20.115 38.056 1.00 22.83 308 LYS A CA 1
ATOM 815 C C . LYS A 1 100 ? 23.207 20.370 39.323 1.00 20.54 308 LYS A C 1
ATOM 816 O O . LYS A 1 100 ? 23.679 19.442 39.956 1.00 19.48 308 LYS A O 1
ATOM 822 N N . ASN A 1 101 ? 23.330 21.629 39.726 1.00 19.60 309 ASN A N 1
ATOM 823 C CA . ASN A 1 101 ? 24.059 21.901 40.955 1.00 19.03 309 ASN A CA 1
ATOM 824 C C . ASN A 1 101 ? 23.364 21.433 42.236 1.00 20.70 309 ASN A C 1
ATOM 825 O O . ASN A 1 101 ? 24.027 20.924 43.147 1.00 19.15 309 ASN A O 1
ATOM 830 N N . MET A 1 102 ? 22.040 21.557 42.306 1.00 19.49 310 MET A N 1
ATOM 831 C CA . MET A 1 102 ? 21.328 21.011 43.449 1.00 17.14 310 MET A CA 1
ATOM 832 C C . MET A 1 102 ? 21.556 19.507 43.533 1.00 16.87 310 MET A C 1
ATOM 833 O O . MET A 1 102 ? 21.798 18.969 44.611 1.00 18.84 310 MET A O 1
ATOM 838 N N . ARG A 1 103 ? 21.458 18.830 42.394 1.00 17.04 311 ARG A N 1
ATOM 839 C CA . ARG A 1 103 ? 21.637 17.384 42.379 1.00 16.78 311 ARG A CA 1
ATOM 840 C C . ARG A 1 103 ? 23.044 17.023 42.864 1.00 18.68 311 ARG A C 1
ATOM 841 O O . ARG A 1 103 ? 23.221 16.073 43.633 1.00 20.24 311 ARG A O 1
ATOM 849 N N . GLU A 1 104 ? 24.042 17.782 42.427 1.00 18.38 312 GLU A N 1
ATOM 850 C CA . GLU A 1 104 ? 25.415 17.511 42.836 1.00 19.46 312 GLU A CA 1
ATOM 851 C C . GLU A 1 104 ? 25.659 17.742 44.332 1.00 17.69 312 GLU A C 1
ATOM 852 O O . GLU A 1 104 ? 26.337 16.944 44.972 1.00 19.34 312 GLU A O 1
ATOM 858 N N . ARG A 1 105 ? 25.113 18.825 44.896 1.00 17.19 313 ARG A N 1
ATOM 859 C CA . ARG A 1 105 ? 25.211 19.028 46.343 1.00 18.13 313 ARG A CA 1
ATOM 860 C C . ARG A 1 105 ? 24.608 17.847 47.102 1.00 17.48 313 ARG A C 1
ATOM 861 O O . ARG A 1 105 ? 25.174 17.385 48.091 1.00 18.47 313 ARG A O 1
ATOM 869 N N . ALA A 1 106 ? 23.439 17.374 46.664 1.00 18.01 314 ALA A N 1
ATOM 870 C CA . ALA A 1 106 ? 22.823 16.211 47.294 1.00 17.10 314 ALA A CA 1
ATOM 871 C C . ALA A 1 106 ? 23.733 14.980 47.237 1.00 17.81 314 ALA A C 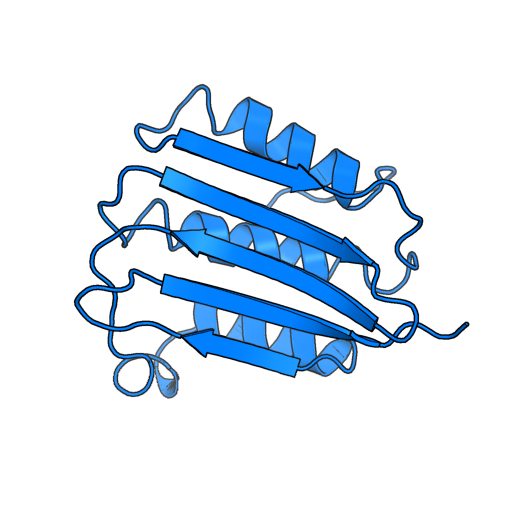1
ATOM 872 O O . ALA A 1 106 ? 23.931 14.294 48.237 1.00 19.96 314 ALA A O 1
ATOM 874 N N . LEU A 1 107 ? 24.291 14.714 46.063 1.00 17.99 315 LEU A N 1
ATOM 875 C CA . LEU A 1 107 ? 25.191 13.574 45.903 1.00 18.39 315 LEU A CA 1
ATOM 876 C C . LEU A 1 107 ? 26.375 13.675 46.860 1.00 21.49 315 LEU A C 1
ATOM 877 O O . LEU A 1 107 ? 26.760 12.686 47.496 1.00 20.48 315 LEU A O 1
ATOM 882 N N . GLU A 1 108 ? 26.928 14.882 46.976 1.00 17.56 316 GLU A N 1
ATOM 883 C CA . GLU A 1 108 ? 28.107 15.114 47.809 1.00 18.92 316 GLU A CA 1
ATOM 884 C C . GLU A 1 108 ? 27.870 14.781 49.276 1.00 20.72 316 GLU A C 1
ATOM 885 O O . GLU A 1 108 ? 28.807 14.419 49.990 1.00 22.87 316 GLU A O 1
ATOM 891 N N . ILE A 1 109 ? 26.622 14.894 49.722 1.00 18.45 317 ILE A N 1
ATOM 892 C CA . ILE A 1 109 ? 26.275 14.520 51.090 1.00 18.32 317 ILE A CA 1
ATOM 893 C C . ILE A 1 109 ? 25.511 13.184 51.188 1.00 18.45 317 ILE A C 1
ATOM 894 O O . ILE A 1 109 ? 24.899 12.884 52.214 1.00 21.03 317 ILE A O 1
ATOM 899 N N . GLY A 1 110 ? 25.577 12.365 50.137 1.00 18.82 318 GLY A N 1
ATOM 900 C CA . GLY A 1 110 ? 24.974 11.041 50.161 1.00 18.79 318 GLY A CA 1
ATOM 901 C C . GLY A 1 110 ? 23.456 11.015 50.196 1.00 17.25 318 GLY A C 1
ATOM 902 O O . GLY A 1 110 ? 22.840 10.055 50.668 1.00 19.60 318 GLY A O 1
ATOM 903 N N . ALA A 1 111 ? 22.847 12.069 49.666 1.00 17.28 319 ALA A N 1
ATOM 904 C CA . ALA A 1 111 ? 21.410 12.252 49.768 1.00 17.65 319 ALA A CA 1
ATOM 905 C C . ALA A 1 111 ? 20.707 12.018 48.445 1.00 18.24 319 ALA A C 1
ATOM 906 O O . ALA A 1 111 ? 21.297 12.193 47.381 1.00 19.37 319 ALA A O 1
ATOM 908 N N . THR A 1 112 ? 19.432 11.645 48.508 1.00 18.22 320 THR A N 1
ATOM 909 C CA . THR A 1 112 ? 18.630 11.546 47.299 1.00 19.84 320 THR A CA 1
ATOM 910 C C . THR A 1 112 ? 18.138 12.938 46.914 1.00 18.80 320 THR A C 1
ATOM 911 O O . THR A 1 112 ? 18.072 13.842 47.749 1.00 21.01 320 THR A O 1
ATOM 915 N N . PHE A 1 113 ? 17.840 13.121 45.638 1.00 19.22 321 PHE A N 1
ATOM 916 C CA . PHE A 1 113 ? 17.361 14.400 45.145 1.00 18.27 321 PHE A CA 1
ATOM 917 C C . PHE A 1 113 ? 16.251 14.143 44.145 1.00 21.25 321 PHE A C 1
ATOM 918 O O . PHE A 1 113 ? 16.478 13.523 43.104 1.00 20.17 321 PHE A O 1
ATOM 926 N N . HIS A 1 114 ? 15.051 14.622 44.464 1.00 17.65 322 HIS A N 1
ATOM 927 C CA . HIS A 1 114 ? 13.885 14.369 43.638 1.00 19.00 322 HIS A CA 1
ATOM 928 C C . HIS A 1 114 ? 13.178 15.660 43.314 1.00 18.19 322 HIS A C 1
ATOM 929 O O . HIS A 1 114 ? 13.130 16.560 44.138 1.00 19.16 322 HIS A O 1
ATOM 936 N N . ILE A 1 115 ? 12.660 15.756 42.096 1.00 19.14 323 ILE A N 1
ATOM 937 C CA . ILE A 1 115 ? 11.827 16.881 41.709 1.00 16.30 323 ILE A CA 1
ATOM 938 C C . ILE A 1 115 ? 10.536 16.346 41.142 1.00 18.94 323 ILE A C 1
ATOM 939 O O . ILE A 1 115 ? 10.553 15.601 40.161 1.00 20.89 323 ILE A O 1
ATOM 944 N N . VAL A 1 116 ? 9.424 16.721 41.764 1.00 17.73 324 VAL A N 1
ATOM 945 C CA . VAL A 1 116 ? 8.099 16.337 41.271 1.00 17.59 324 VAL A CA 1
ATOM 946 C C . VAL A 1 116 ? 7.414 17.605 40.794 1.00 18.94 324 VAL A C 1
ATOM 947 O O . VAL A 1 116 ? 7.095 18.480 41.587 1.00 19.52 324 VAL A O 1
ATOM 951 N N . SER A 1 117 ? 7.227 17.717 39.482 1.00 17.99 325 SER A N 1
AT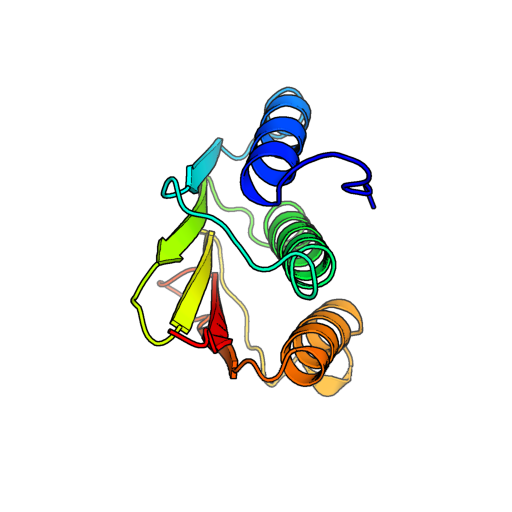OM 952 C CA . SER A 1 117 ? 6.640 18.915 38.904 1.00 20.99 325 SER A CA 1
ATOM 953 C C . SER A 1 117 ? 5.656 18.519 37.815 1.00 23.18 325 SER A C 1
ATOM 954 O O . SER A 1 117 ? 6.042 17.999 36.765 1.00 23.51 325 SER A O 1
ATOM 957 N N . LEU A 1 118 ? 4.378 18.736 38.089 1.00 27.27 326 LEU A N 1
ATOM 958 C CA A LEU A 1 118 ? 3.316 18.361 37.170 0.43 28.48 326 LEU A CA 1
ATOM 959 C CA B LEU A 1 118 ? 3.323 18.368 37.155 0.57 28.49 326 LEU A CA 1
ATOM 960 C C . LEU A 1 118 ? 2.400 19.561 36.962 1.00 32.22 326 LEU A C 1
ATOM 961 O O . LEU A 1 118 ? 2.344 20.440 37.819 1.00 28.28 326 LEU A O 1
ATOM 970 N N . PRO A 1 119 ? 1.684 19.606 35.822 1.00 33.35 327 PRO A N 1
ATOM 971 C CA . PRO A 1 119 ? 0.859 20.779 35.488 1.00 29.86 327 PRO A CA 1
ATOM 972 C C . PRO A 1 119 ? -0.030 21.340 36.610 1.00 31.25 327 PRO A C 1
ATOM 973 O O . PRO A 1 119 ? -0.104 22.560 36.753 1.00 31.48 327 PRO A O 1
ATOM 977 N N . ASP A 1 120 ? -0.675 20.485 37.398 1.00 25.75 328 ASP A N 1
ATOM 978 C CA . ASP A 1 120 ? -1.594 20.980 38.422 1.00 23.97 328 ASP A CA 1
ATOM 979 C C . ASP A 1 120 ? -1.063 20.808 39.838 1.00 26.30 328 ASP A C 1
ATOM 980 O O . ASP A 1 120 ? -1.798 21.002 40.811 1.00 23.96 328 ASP A O 1
ATOM 985 N N . SER A 1 121 ? 0.211 20.443 39.958 1.00 22.41 329 SER A N 1
ATOM 986 C CA . SER A 1 121 ? 0.787 20.101 41.257 1.00 26.30 329 SER A CA 1
ATOM 987 C C . SER A 1 121 ? 1.853 21.074 41.762 1.00 22.41 329 SER A C 1
ATOM 988 O O . SER A 1 121 ? 2.335 20.917 42.883 1.00 26.51 329 SER A O 1
ATOM 991 N N . GLY A 1 122 ? 2.218 22.065 40.949 1.00 20.15 330 GLY A N 1
ATOM 992 C CA . GLY A 1 122 ? 3.331 22.947 41.270 1.00 20.30 330 GLY A CA 1
ATOM 993 C C . GLY A 1 122 ? 4.644 22.177 41.233 1.00 22.13 330 GLY A C 1
ATOM 994 O O . GLY A 1 122 ? 4.712 21.089 40.657 1.00 22.60 330 GLY A O 1
ATOM 995 N N . THR A 1 123 ? 5.685 22.728 41.847 1.00 19.94 331 THR A N 1
ATOM 996 C CA . THR A 1 123 ? 6.999 22.081 41.860 1.00 20.57 331 THR A CA 1
ATOM 997 C C . THR A 1 123 ? 7.418 21.725 43.272 1.00 19.84 331 THR A C 1
ATOM 998 O O . THR A 1 123 ? 7.416 22.574 44.159 1.00 20.91 331 THR A O 1
ATOM 1002 N N . ARG A 1 124 ? 7.779 20.464 43.477 1.00 18.99 332 ARG A N 1
ATOM 1003 C CA . ARG A 1 124 ? 8.251 20.003 44.773 1.00 19.14 332 ARG A CA 1
ATOM 1004 C C . ARG A 1 124 ? 9.657 19.422 44.656 1.00 21.96 332 ARG A C 1
ATOM 1005 O O . ARG A 1 124 ? 9.911 18.546 43.825 1.00 22.68 332 ARG A O 1
ATOM 1013 N N . ILE A 1 125 ? 10.565 19.923 45.484 1.00 18.35 333 ILE A N 1
ATOM 1014 C CA . ILE A 1 125 ? 11.921 19.396 45.547 1.00 21.83 333 ILE A CA 1
ATOM 1015 C C . ILE A 1 125 ? 12.105 18.721 46.894 1.00 21.87 333 ILE A C 1
ATOM 1016 O O . ILE A 1 125 ? 11.771 19.288 47.927 1.00 21.61 333 ILE A O 1
ATOM 1021 N N . GLU A 1 126 ? 12.607 17.495 46.882 1.00 17.71 334 GLU A N 1
ATOM 1022 C CA . GLU A 1 126 ? 12.843 16.772 48.127 1.00 19.46 334 GLU A CA 1
ATOM 1023 C C . GLU A 1 126 ? 14.256 16.227 48.171 1.00 18.44 334 GLU A C 1
ATOM 1024 O O . GLU A 1 126 ? 14.723 15.615 47.202 1.00 20.71 334 GLU A O 1
ATOM 1030 N N . VAL A 1 127 ? 14.913 16.436 49.304 1.00 19.75 335 VAL A N 1
ATOM 1031 C CA . VAL A 1 127 ? 16.245 15.885 49.546 1.00 19.02 335 VAL A CA 1
ATOM 1032 C C . VAL A 1 127 ? 16.191 15.099 50.843 1.00 18.26 335 VAL A C 1
ATOM 1033 O O . VAL A 1 127 ? 15.743 15.618 51.864 1.00 21.16 335 VAL A O 1
ATOM 1037 N N . LYS A 1 128 ? 16.601 13.835 50.796 1.00 19.07 336 LYS A N 1
ATOM 1038 C CA . LYS A 1 128 ? 16.649 13.009 51.994 1.00 19.47 336 LYS A CA 1
ATOM 1039 C C . LYS A 1 128 ? 18.110 12.722 52.265 1.00 19.27 336 LYS A C 1
ATOM 1040 O O . LYS A 1 128 ? 18.748 12.035 51.479 1.00 19.30 336 LYS A O 1
ATOM 1046 N N . ALA A 1 129 ? 18.642 13.276 53.347 1.00 19.90 337 ALA A N 1
ATOM 1047 C CA . ALA A 1 129 ? 20.044 13.082 53.689 1.00 21.96 337 ALA A CA 1
ATOM 1048 C C . ALA A 1 129 ? 20.154 12.112 54.845 1.00 23.26 337 ALA A C 1
ATOM 1049 O O . ALA A 1 129 ? 19.390 12.198 55.805 1.00 23.31 337 ALA A O 1
ATOM 1051 N N . PRO A 1 130 ? 21.112 11.177 54.765 1.00 23.63 338 PRO A N 1
ATOM 1052 C CA . PRO A 1 130 ? 21.220 10.161 55.814 1.00 24.94 338 PRO A CA 1
ATOM 1053 C C . PRO A 1 130 ? 21.712 10.759 57.123 1.00 24.67 338 PRO A C 1
ATOM 1054 O O . PRO A 1 130 ? 22.530 11.677 57.123 1.00 27.72 338 PRO A O 1
ATOM 1058 N N . LEU A 1 131 ? 21.187 10.249 58.229 1.00 26.35 339 LEU A N 1
ATOM 1059 C CA . LEU A 1 131 ? 21.645 10.625 59.559 1.00 24.35 339 LEU A CA 1
ATOM 1060 C C . LEU A 1 131 ? 22.120 9.365 60.265 1.00 25.71 339 LEU A C 1
ATOM 1061 O O . LEU A 1 131 ? 21.492 8.311 60.153 1.00 31.74 339 LEU A O 1
ATOM 1066 N N . ASN A 1 132 ? 23.232 9.467 60.982 1.00 29.61 340 ASN A N 1
ATOM 1067 C CA . ASN A 1 132 ? 23.735 8.330 61.734 1.00 34.84 340 ASN A CA 1
ATOM 1068 C C . ASN A 1 132 ? 23.323 8.441 63.195 1.00 40.79 340 ASN A C 1
ATOM 1069 O O . ASN A 1 132 ? 23.820 9.299 63.921 1.00 42.75 340 ASN A O 1
ATOM 1074 N N . LYS A 1 133 ? 22.411 7.574 63.622 1.00 42.70 341 LYS A N 1
ATOM 1075 C CA . LYS A 1 133 ? 21.982 7.545 65.017 1.00 49.26 341 LYS A CA 1
ATOM 1076 C C . LYS A 1 133 ? 23.039 6.898 65.916 1.00 54.78 341 LYS A C 1
ATOM 1077 O O . LYS A 1 133 ? 24.200 7.313 65.935 1.00 51.21 341 LYS A O 1
#

Organism: Staphylococcus aureus (strain Mu50 / ATCC 700699) (NCBI:txid158878)

InterPro domains:
  IPR003594 Histidine kinase/HSP90-like ATPase domain [PF02518] (249-340)
  IPR003594 Histidine kinase/HSP90-like ATPase domain [SM00387] (248-341)
  IPR011712 Signal transduction histidine kinase, subgroup 3, dimerisation and phosphoacceptor domain [PF07730] (147-211)
  IPR017202 Sensor histidine kinase LiaS/VraS [PIRSF037431] (4-344)
  IPR036890 Histidine kinase/HSP90-like ATPase superfamily [G3DSA:3.30.565.10] (210-347)
  IPR036890 Histidine kinase/HSP90-like ATPase superfamily [SSF55874] (221-338)
  IPR050482 Sensor Histidine Kinase Two-Component System [PTHR24421] (113-343)

Sequence (133 aa):
GAMLKDKSLGEGIKDLVIDLQQKKVPMKVVHEIQDFKVPKGIEDDHLFRITQEAISNTTLRHSNGTKVTVELFNKDDYLLLRIQDNGKGFNVDEEKLEQSYGLKNMRERALEIGATFHIVSLLPDSGTRIEVKAPLNK

Solvent-accessible surface area: 7758 Å² total; per-residue (Å²): 103,54,155,12,176,120,63,46,0,12,94,2,0,82,57,33,1,93,88,39,78,154,179,35,137,12,116,0,41,67,97,26,72,148,44,174,10,49,142,66,24,10,64,37,0,4,105,0,0,31,49,2,3,34,28,7,50,171,103,6,126,12,101,97,0,31,0,34,2,44,51,77,92,88,74,0,6,0,52,3,66,6,82,12,131,14,67,94,30,126,116,90,37,121,121,23,166,25,13,59,70,3,79,77,32,0,108,93,18,56,10,60,31,88,31,56,15,93,115,147,63,3,17,72,8,27,0,64,0,74,30,150,176

CATH classification: 3.30.565.10

Radius of gyration: 14.06 Å; Cα contacts (8 Å, |Δi|>4): 250; chains: 1; bounding box: 31×35×37 Å

B-factor: mean 28.09, std 9.26, range [15.88, 63.12]

Foldseek 3Di:
DDFQVPHFLVVVVVVVLVVVVVPAQAREEEAEDDDHDPPVLSRLLSLLVVLLVVCCRPPFPFRYWYWYWADDPQWIKTKIFTQGQFDDCVVCPVVDPSNVSNCVSLVVQVWDWDWDTDRRGGIMIMIIGGDDD